Protein AF-A0A655FGS5-F1 (afdb_monomer)

Organism: Mycobacterium tuberculosis (NCBI:txid1773)

Foldseek 3Di:
DVVVVCQCPPVPHPVVVVVVVVVLVVVLVVQQVPPDPVCNVVSNVVSVVVVVVVVVVVVVVVVVVVCCVVVVVVVVD

Sequence (77 aa):
MINLAFTFLAPAISWQGHVGGLVTGALVAATYVYAPRERRNLIQATVTITVLVAFVVLIGWRTVDLLALFGGRLNLS

Solvent-accessible surface area (backbone atoms only — not comparable to full-atom values): 4467 Å² total; per-residue (Å²): 114,71,75,62,52,49,68,64,67,43,98,86,51,63,54,65,59,52,51,51,49,50,53,53,50,51,52,56,49,49,54,61,71,70,42,54,82,94,46,34,68,59,53,46,50,50,52,50,51,52,52,50,50,52,49,52,50,53,51,50,52,53,50,52,54,50,50,52,55,52,54,55,54,66,76,75,113

Radius of gyration: 18.33 Å; Cα contacts (8 Å, |Δi|>4): 16; chains: 1; bounding box: 44×19×51 Å

Structure (mmCIF, N/CA/C/O backbone):
data_AF-A0A655FGS5-F1
#
_entry.id   AF-A0A655FGS5-F1
#
loop_
_atom_site.group_PDB
_atom_site.id
_atom_site.type_symbol
_atom_site.label_atom_id
_atom_site.label_alt_id
_atom_site.label_comp_id
_atom_site.label_asym_id
_atom_site.label_entity_id
_atom_site.label_seq_id
_atom_site.pdbx_PDB_ins_code
_atom_site.Cartn_x
_atom_site.Cartn_y
_atom_site.Cartn_z
_atom_site.occupancy
_atom_site.B_iso_or_equiv
_atom_site.auth_seq_id
_atom_site.auth_comp_id
_atom_site.auth_asym_id
_atom_site.auth_atom_id
_atom_site.pdbx_PDB_model_num
ATOM 1 N N . MET A 1 1 ? -18.453 13.257 -7.061 1.00 52.94 1 MET A N 1
ATOM 2 C CA . MET A 1 1 ? -18.615 11.927 -7.692 1.00 52.94 1 MET A CA 1
ATOM 3 C C . MET A 1 1 ? -17.918 11.832 -9.049 1.00 52.94 1 MET A C 1
ATOM 5 O O . MET A 1 1 ? -17.224 10.851 -9.263 1.00 52.94 1 MET A O 1
ATOM 9 N N . ILE A 1 2 ? -17.997 12.852 -9.918 1.00 56.56 2 ILE A N 1
ATOM 10 C CA . ILE A 1 2 ? -17.336 12.836 -11.241 1.00 56.56 2 ILE A CA 1
ATOM 11 C C . ILE A 1 2 ? -15.806 12.606 -11.175 1.00 56.56 2 ILE A C 1
ATOM 13 O O . ILE A 1 2 ? -15.279 11.809 -11.939 1.00 56.56 2 ILE A O 1
ATOM 17 N N . ASN A 1 3 ? -15.113 13.192 -10.187 1.00 59.09 3 ASN A N 1
ATOM 18 C CA . ASN A 1 3 ? -13.656 13.057 -10.006 1.00 59.09 3 ASN A CA 1
ATOM 19 C C . ASN A 1 3 ? -13.178 11.628 -9.696 1.00 59.09 3 ASN A C 1
ATOM 21 O O . ASN A 1 3 ? -12.047 11.298 -10.022 1.00 59.09 3 ASN A O 1
ATOM 25 N N . LEU A 1 4 ? -14.019 10.787 -9.080 1.00 58.47 4 LEU A N 1
ATOM 26 C CA . LEU A 1 4 ? -13.668 9.391 -8.803 1.00 58.47 4 LEU A CA 1
ATOM 27 C C . LEU A 1 4 ? -13.793 8.542 -10.070 1.00 58.47 4 LEU A C 1
ATOM 29 O O . LEU A 1 4 ? -12.980 7.664 -10.289 1.00 58.47 4 LEU A O 1
ATOM 33 N N . ALA A 1 5 ? -14.777 8.823 -10.927 1.00 60.47 5 ALA A N 1
ATOM 34 C CA . ALA A 1 5 ? -14.965 8.095 -12.179 1.00 60.47 5 ALA A CA 1
ATOM 35 C C . ALA A 1 5 ? -13.816 8.350 -13.177 1.00 60.47 5 ALA A C 1
ATOM 37 O O . ALA A 1 5 ? -13.410 7.434 -13.888 1.00 60.47 5 ALA A O 1
ATOM 38 N N . PHE A 1 6 ? -13.232 9.556 -13.180 1.00 58.28 6 PHE A N 1
ATOM 39 C CA . PHE A 1 6 ? -12.087 9.896 -14.035 1.00 58.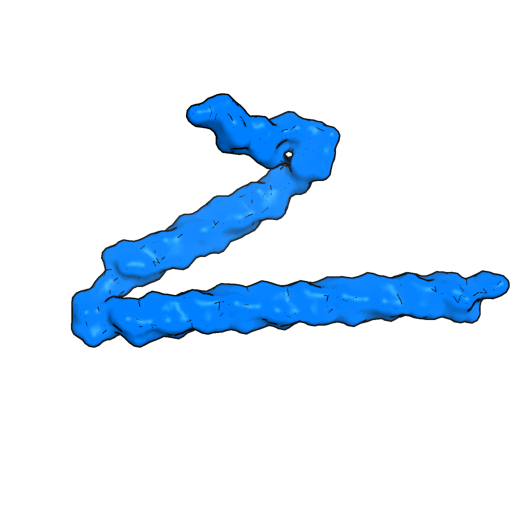28 6 PHE A CA 1
ATOM 40 C C . PHE A 1 6 ? -10.838 9.042 -13.765 1.00 58.28 6 PHE A C 1
ATOM 42 O O . PHE A 1 6 ? -10.133 8.704 -14.713 1.00 58.28 6 PHE A O 1
ATOM 49 N N . THR A 1 7 ? -10.582 8.627 -12.521 1.00 57.12 7 THR A N 1
ATOM 50 C CA . THR A 1 7 ? -9.450 7.743 -12.192 1.00 57.12 7 THR A CA 1
ATOM 51 C C . THR A 1 7 ? -9.621 6.327 -12.752 1.00 57.12 7 THR A C 1
ATOM 53 O O . THR A 1 7 ? -8.633 5.684 -13.077 1.00 57.12 7 THR A O 1
ATOM 56 N N . PHE A 1 8 ? -10.854 5.844 -12.943 1.00 54.59 8 PHE A N 1
ATOM 57 C CA . PHE A 1 8 ? -11.114 4.502 -13.490 1.00 54.59 8 PHE A CA 1
ATOM 58 C C . PHE A 1 8 ? -11.324 4.481 -15.014 1.00 54.59 8 PHE A C 1
ATOM 60 O O . PHE A 1 8 ? -11.188 3.422 -15.621 1.00 54.59 8 PHE A O 1
ATOM 67 N N . LEU A 1 9 ? -11.681 5.616 -15.629 1.00 56.81 9 LEU A N 1
ATOM 68 C CA . LEU A 1 9 ? -12.130 5.694 -17.030 1.00 56.81 9 LEU A CA 1
ATOM 69 C C . LEU A 1 9 ? -11.160 6.435 -17.965 1.00 56.81 9 LEU A C 1
ATOM 71 O O . LEU A 1 9 ? -11.378 6.444 -19.176 1.00 56.81 9 LEU A O 1
ATOM 75 N N . ALA A 1 10 ? -10.099 7.061 -17.445 1.00 58.00 10 ALA A N 1
ATOM 76 C CA . ALA A 1 10 ? -9.108 7.724 -18.287 1.00 58.00 10 ALA A CA 1
ATOM 77 C C . ALA A 1 10 ? -8.283 6.694 -19.100 1.00 58.00 10 ALA A C 1
ATOM 79 O O . ALA A 1 10 ? -7.695 5.779 -18.508 1.00 58.00 10 ALA A O 1
ATOM 80 N N . PRO A 1 11 ? -8.180 6.840 -20.440 1.00 49.16 11 PRO A N 1
ATOM 81 C CA . PRO A 1 11 ? -7.438 5.934 -21.317 1.00 49.16 11 PRO A CA 1
ATOM 82 C C . PRO A 1 11 ? -5.926 6.158 -21.161 1.00 49.16 11 PRO A C 1
ATOM 84 O O . PRO A 1 11 ? -5.289 6.837 -21.953 1.00 49.16 11 PRO A O 1
ATOM 87 N N . ALA A 1 12 ? -5.381 5.640 -20.065 1.00 58.44 12 ALA A N 1
ATOM 88 C CA . ALA A 1 12 ? -3.957 5.560 -19.710 1.00 58.44 12 ALA A CA 1
ATOM 89 C C . ALA A 1 12 ? -3.756 4.832 -18.364 1.00 58.44 12 ALA A C 1
ATOM 91 O O . ALA A 1 12 ? -2.625 4.578 -17.954 1.00 58.44 12 ALA A O 1
ATOM 92 N N . ILE A 1 13 ? -4.843 4.527 -17.648 1.00 58.97 13 ILE A N 1
ATOM 93 C CA . ILE A 1 13 ? -4.804 4.047 -16.277 1.00 58.97 13 ILE A CA 1
ATOM 94 C C . ILE A 1 13 ? -5.181 2.564 -16.228 1.00 58.97 13 ILE A C 1
ATOM 96 O O . ILE A 1 13 ? -6.226 2.152 -16.726 1.00 58.97 13 ILE A O 1
ATOM 100 N N . SER A 1 14 ? -4.328 1.747 -15.607 1.00 68.81 14 SER A N 1
ATOM 101 C CA . SER A 1 14 ? -4.625 0.329 -15.401 1.00 68.81 14 SER A CA 1
ATOM 102 C C . SER A 1 14 ? -5.793 0.186 -14.415 1.00 68.81 14 SER A C 1
ATOM 104 O O . SER A 1 14 ? -5.716 0.580 -13.243 1.00 68.81 14 SER A O 1
ATOM 106 N N . TRP A 1 15 ? -6.902 -0.373 -14.900 1.00 72.62 15 TRP A N 1
ATOM 107 C CA . TRP A 1 15 ? -8.064 -0.695 -14.073 1.00 72.62 15 TRP A CA 1
ATOM 108 C C . TRP A 1 15 ? -7.701 -1.733 -13.002 1.00 72.62 15 TRP A C 1
ATOM 110 O O . TRP A 1 15 ? -8.252 -1.704 -11.905 1.00 72.62 15 TRP A O 1
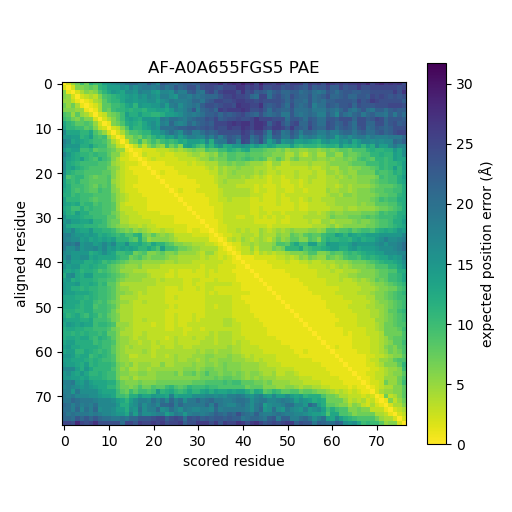ATOM 120 N N . GLN A 1 16 ? -6.711 -2.593 -13.270 1.00 78.69 16 GLN A N 1
ATOM 121 C CA . GLN A 1 16 ? -6.196 -3.571 -12.312 1.00 78.69 16 GLN A CA 1
ATOM 122 C C . GLN A 1 16 ? -5.576 -2.894 -11.085 1.00 78.69 16 GLN A C 1
ATOM 124 O O . GLN A 1 16 ? -5.814 -3.330 -9.961 1.00 78.69 16 GLN A O 1
ATOM 129 N N . GLY A 1 17 ? -4.824 -1.804 -11.276 1.00 78.56 17 GLY A N 1
ATOM 130 C CA . GLY A 1 17 ? -4.242 -1.033 -10.174 1.00 78.56 17 GLY A CA 1
ATOM 131 C C . GLY A 1 17 ? -5.313 -0.371 -9.309 1.00 78.56 17 GLY A C 1
ATOM 132 O O . GLY A 1 17 ? -5.207 -0.346 -8.084 1.00 78.56 17 GLY A O 1
ATOM 133 N N . HIS A 1 18 ? -6.395 0.084 -9.936 1.00 80.75 18 HIS A N 1
ATOM 134 C CA . HIS A 1 18 ? -7.522 0.681 -9.231 1.00 80.75 18 HIS A CA 1
ATOM 135 C C . HIS A 1 18 ? -8.329 -0.349 -8.437 1.00 80.75 18 HIS A C 1
ATOM 137 O O . HIS A 1 18 ? -8.629 -0.122 -7.265 1.00 80.75 18 HIS A O 1
ATOM 143 N N . VAL A 1 19 ? -8.633 -1.505 -9.035 1.00 86.44 19 VAL A N 1
ATOM 144 C CA . VAL A 1 19 ? -9.303 -2.612 -8.336 1.00 86.44 19 VAL A CA 1
ATOM 145 C C . VAL A 1 19 ? -8.437 -3.119 -7.182 1.00 86.44 19 VAL A C 1
ATOM 147 O O . VAL A 1 19 ? -8.942 -3.285 -6.075 1.00 86.44 19 VAL A O 1
ATOM 150 N N . GLY A 1 20 ? -7.128 -3.287 -7.391 1.00 86.38 20 GLY A N 1
ATOM 151 C CA . GLY A 1 20 ? -6.198 -3.682 -6.331 1.00 86.38 20 GLY A CA 1
ATOM 152 C C . GLY A 1 20 ? -6.156 -2.682 -5.171 1.00 86.38 20 GLY A C 1
ATOM 153 O O . GLY A 1 20 ? -6.189 -3.087 -4.005 1.00 86.38 20 GLY A O 1
ATOM 154 N N . GLY A 1 21 ? -6.156 -1.380 -5.475 1.00 87.50 21 GLY A N 1
ATOM 155 C CA . GLY A 1 21 ? -6.227 -0.313 -4.475 1.00 87.50 21 GLY A CA 1
ATOM 156 C C . GLY A 1 21 ? -7.534 -0.327 -3.679 1.00 87.50 21 GLY A C 1
ATOM 157 O O . GLY A 1 21 ? -7.501 -0.240 -2.452 1.00 87.50 21 GLY A O 1
ATOM 158 N N . LEU A 1 22 ? -8.675 -0.515 -4.351 1.00 89.31 22 LEU A N 1
ATOM 159 C CA . LEU A 1 22 ? -9.978 -0.634 -3.692 1.00 89.31 22 LEU A CA 1
ATOM 160 C C . LEU A 1 22 ? -10.053 -1.860 -2.778 1.00 89.31 22 LEU A C 1
ATOM 162 O O . LEU A 1 22 ? -10.491 -1.736 -1.638 1.00 89.31 22 LEU A O 1
ATOM 166 N N . VAL A 1 23 ? -9.604 -3.025 -3.252 1.00 92.00 23 VAL A N 1
ATOM 167 C CA . VAL A 1 23 ? -9.605 -4.2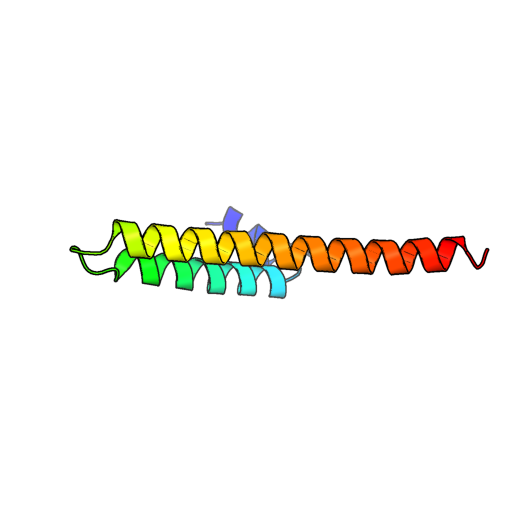66 -2.463 1.00 92.00 23 VAL A CA 1
ATOM 168 C C . VAL A 1 23 ? -8.714 -4.118 -1.231 1.00 92.00 23 VAL A C 1
ATOM 170 O O . VAL A 1 23 ? -9.148 -4.408 -0.118 1.00 92.00 23 VAL A O 1
ATOM 173 N N . THR A 1 24 ? -7.495 -3.603 -1.403 1.00 91.00 24 THR A N 1
ATOM 174 C CA . THR A 1 24 ? -6.557 -3.396 -0.289 1.00 91.00 24 THR A CA 1
ATOM 175 C C . THR A 1 24 ? -7.111 -2.391 0.722 1.00 91.00 24 THR A C 1
ATOM 177 O O . THR A 1 24 ? -7.108 -2.658 1.924 1.00 91.00 24 THR A O 1
ATOM 180 N N . GLY A 1 25 ? -7.647 -1.260 0.252 1.00 91.50 25 GLY A N 1
ATOM 181 C CA . GLY A 1 25 ? -8.255 -0.243 1.109 1.00 91.50 25 GLY A CA 1
ATOM 182 C C . GLY A 1 25 ? -9.475 -0.761 1.873 1.00 91.50 25 GLY A C 1
ATOM 183 O O . GLY A 1 25 ? -9.599 -0.506 3.071 1.00 91.50 25 GLY A O 1
ATOM 184 N N . ALA A 1 26 ? -10.340 -1.540 1.217 1.00 93.00 26 ALA A N 1
ATOM 185 C CA . ALA A 1 26 ? -11.503 -2.161 1.847 1.00 93.00 26 ALA A CA 1
ATOM 186 C C . ALA A 1 26 ? -11.101 -3.164 2.936 1.00 93.00 26 ALA A C 1
ATOM 188 O O . ALA A 1 26 ? -11.700 -3.162 4.011 1.00 93.00 26 ALA A O 1
ATOM 189 N N . LEU A 1 27 ? -10.062 -3.972 2.694 1.00 92.44 27 LEU A N 1
ATOM 190 C CA . LEU A 1 27 ? -9.525 -4.890 3.698 1.00 92.44 27 LEU A CA 1
ATOM 191 C C . LEU A 1 27 ? -9.001 -4.130 4.917 1.00 92.44 27 LEU A C 1
ATOM 193 O O . LEU A 1 27 ? -9.428 -4.420 6.029 1.00 92.44 27 LEU A O 1
ATOM 197 N N . VAL A 1 28 ? -8.151 -3.115 4.724 1.00 93.31 28 VAL A N 1
ATOM 198 C CA . VAL A 1 28 ? -7.621 -2.298 5.832 1.00 93.31 28 VAL A CA 1
ATOM 199 C C . VAL A 1 28 ? -8.751 -1.638 6.625 1.00 93.31 28 VAL A C 1
ATOM 201 O O . VAL A 1 28 ? -8.755 -1.696 7.857 1.00 93.31 28 VAL A O 1
ATOM 204 N N . ALA A 1 29 ? -9.732 -1.050 5.936 1.00 91.69 29 ALA A N 1
ATOM 205 C CA . ALA A 1 29 ? -10.885 -0.424 6.573 1.00 91.69 29 ALA A CA 1
ATOM 206 C C . ALA A 1 29 ? -11.704 -1.433 7.392 1.00 91.69 29 ALA A C 1
ATOM 208 O O . ALA A 1 29 ? -12.051 -1.144 8.538 1.00 91.69 29 ALA A O 1
ATOM 209 N N . ALA A 1 30 ? -11.961 -2.628 6.853 1.00 91.19 30 ALA A N 1
ATOM 210 C CA . ALA A 1 30 ? -12.659 -3.689 7.570 1.00 91.19 30 ALA A CA 1
ATOM 211 C C . ALA A 1 30 ? -11.906 -4.082 8.848 1.00 91.19 30 ALA A C 1
ATOM 213 O O . ALA A 1 30 ? -12.509 -4.129 9.921 1.00 91.19 30 ALA A O 1
ATOM 214 N N . THR A 1 31 ? -10.586 -4.272 8.781 1.00 89.62 31 THR A N 1
ATOM 215 C CA . THR A 1 31 ? -9.796 -4.614 9.972 1.00 89.62 31 THR A CA 1
ATOM 216 C C . THR A 1 31 ? -9.847 -3.511 11.025 1.00 89.62 31 THR A C 1
ATOM 218 O O . THR A 1 31 ? -9.911 -3.800 12.215 1.00 89.62 31 THR A O 1
ATOM 221 N N . TYR A 1 32 ? -9.868 -2.244 10.609 1.00 87.69 32 TYR A N 1
ATOM 222 C CA . TYR A 1 32 ? -9.967 -1.098 11.515 1.00 87.69 32 TYR A CA 1
ATOM 223 C C . TYR A 1 32 ? -11.344 -0.955 12.174 1.00 87.69 32 TYR A C 1
ATOM 225 O O . TYR A 1 32 ? -11.414 -0.571 13.347 1.00 87.69 32 TYR A O 1
ATOM 233 N N . VAL A 1 33 ? -12.419 -1.221 11.425 1.00 92.50 33 VAL A N 1
ATOM 234 C CA . VAL A 1 33 ? -13.813 -1.113 11.887 1.00 92.50 33 VAL A CA 1
ATOM 235 C C . VAL A 1 33 ? -14.170 -2.259 12.828 1.00 92.50 33 VAL A C 1
ATOM 237 O O . VAL A 1 33 ? -14.785 -2.023 13.865 1.00 92.50 33 VAL A O 1
ATOM 240 N N . TYR A 1 34 ? -13.755 -3.482 12.498 1.00 89.56 34 TYR A N 1
ATOM 241 C CA . TYR A 1 34 ? -14.094 -4.682 13.265 1.00 89.56 34 TYR A CA 1
ATOM 242 C C . TYR A 1 34 ? -13.070 -5.038 14.354 1.00 89.56 34 TYR A C 1
ATOM 244 O O . TYR A 1 34 ? -13.244 -6.038 15.049 1.00 89.56 34 TYR A O 1
ATOM 252 N N . ALA A 1 35 ? -12.014 -4.237 14.542 1.00 87.44 35 ALA A N 1
ATOM 253 C CA . ALA A 1 35 ? -11.028 -4.470 15.595 1.00 87.44 35 ALA A CA 1
ATOM 254 C C . ALA A 1 35 ? -11.672 -4.423 17.005 1.00 87.44 35 ALA A C 1
ATOM 256 O O . ALA A 1 35 ? -12.249 -3.393 17.376 1.00 87.44 35 ALA A O 1
ATOM 257 N N . PRO A 1 36 ? -11.527 -5.486 17.829 1.00 83.50 36 PRO A N 1
ATOM 258 C CA . PRO A 1 36 ? -11.996 -5.519 19.213 1.00 83.50 36 PRO A CA 1
ATOM 259 C C . PRO A 1 36 ? -11.437 -4.367 20.048 1.00 83.50 36 PRO A C 1
ATOM 261 O O . PRO A 1 36 ? -10.259 -4.013 19.930 1.00 83.50 36 PRO A O 1
ATOM 264 N N . ARG A 1 37 ? -12.267 -3.797 20.929 1.00 84.81 37 ARG A N 1
ATOM 265 C CA . ARG A 1 37 ? -11.924 -2.592 21.700 1.00 84.81 37 ARG A CA 1
ATOM 266 C C . ARG A 1 37 ? -10.685 -2.779 22.574 1.00 84.81 37 ARG A C 1
ATOM 268 O O . ARG A 1 37 ? -9.889 -1.847 22.644 1.00 84.81 37 ARG A O 1
ATOM 275 N N . GLU A 1 38 ? -10.469 -3.959 23.164 1.00 89.25 38 GLU A N 1
ATOM 276 C CA . GLU A 1 38 ? -9.297 -4.191 24.023 1.00 89.25 38 GLU A CA 1
ATOM 277 C C . GLU A 1 38 ? -7.972 -4.192 23.247 1.00 89.25 38 GLU A C 1
ATOM 279 O O . GLU A 1 38 ? -6.918 -3.932 23.823 1.00 89.25 38 GLU A O 1
ATOM 284 N N . ARG A 1 39 ? -7.996 -4.493 21.941 1.00 89.44 39 ARG A N 1
ATOM 285 C CA . ARG A 1 39 ? -6.783 -4.664 21.116 1.00 89.44 39 ARG A CA 1
ATOM 286 C C . ARG A 1 39 ? -6.733 -3.739 19.909 1.00 89.44 39 ARG A C 1
ATOM 288 O O . ARG A 1 39 ? -5.891 -3.926 19.035 1.00 89.44 39 ARG A O 1
ATOM 295 N N . ARG A 1 40 ? -7.604 -2.730 19.858 1.00 88.12 40 ARG A N 1
ATOM 296 C CA . ARG A 1 40 ? -7.776 -1.856 18.693 1.00 88.12 40 ARG A CA 1
ATOM 297 C C . ARG A 1 40 ? -6.462 -1.223 18.242 1.00 88.12 40 ARG A C 1
ATOM 299 O O . ARG A 1 40 ? -6.116 -1.341 17.074 1.00 88.12 40 ARG A O 1
ATOM 306 N N . ASN A 1 41 ? -5.694 -0.651 19.170 1.00 90.75 41 ASN A N 1
ATOM 307 C CA . ASN A 1 41 ? -4.408 -0.023 18.848 1.00 90.75 41 ASN A CA 1
ATOM 308 C C . ASN A 1 41 ? -3.382 -1.035 18.327 1.00 90.75 41 ASN A C 1
ATOM 310 O O . ASN A 1 41 ? -2.690 -0.757 17.353 1.00 90.75 41 ASN A O 1
ATOM 314 N N . LEU A 1 42 ? -3.310 -2.218 18.946 1.00 93.06 42 LEU A N 1
ATOM 315 C CA . LEU A 1 42 ? -2.385 -3.271 18.535 1.00 93.06 42 LEU A CA 1
ATOM 316 C C . LEU A 1 42 ? -2.723 -3.766 17.126 1.00 93.06 42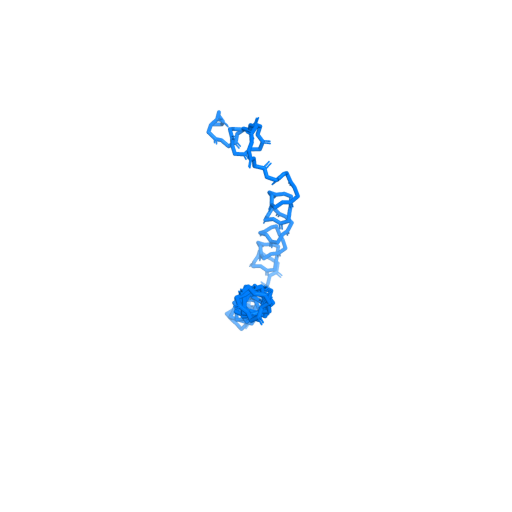 LEU A C 1
ATOM 318 O O . LEU A 1 42 ? -1.848 -3.812 16.272 1.00 93.06 42 LEU A O 1
ATOM 322 N N . ILE A 1 43 ? -3.998 -4.053 16.855 1.00 92.31 43 ILE A N 1
ATOM 323 C CA . ILE A 1 43 ? -4.461 -4.537 15.548 1.00 92.31 43 ILE A CA 1
ATOM 324 C C . ILE A 1 43 ? -4.242 -3.482 14.462 1.00 92.31 43 ILE A C 1
ATOM 326 O O . ILE A 1 43 ? -3.740 -3.805 13.389 1.00 92.31 43 ILE A O 1
ATOM 330 N N . GLN A 1 44 ? -4.570 -2.220 14.738 1.00 89.94 44 GLN A N 1
ATOM 331 C CA . GLN A 1 44 ? -4.359 -1.121 13.795 1.00 89.94 44 GLN A CA 1
ATOM 332 C C . GLN A 1 44 ? -2.874 -0.927 13.463 1.00 89.94 44 GLN A C 1
ATOM 334 O O . GLN A 1 44 ? -2.513 -0.811 12.289 1.00 89.94 44 GLN A O 1
ATOM 339 N N . ALA A 1 45 ? -2.007 -0.958 14.480 1.00 93.94 45 ALA A N 1
ATOM 340 C CA . ALA A 1 45 ? -0.564 -0.876 14.292 1.00 93.94 45 ALA A CA 1
ATOM 341 C C . ALA A 1 45 ? -0.039 -2.063 13.476 1.00 93.94 45 ALA A C 1
ATOM 343 O O . ALA A 1 45 ? 0.678 -1.854 12.500 1.00 93.94 45 ALA A O 1
ATOM 344 N N . THR A 1 46 ? -0.442 -3.292 13.815 1.00 95.12 46 THR A N 1
ATOM 345 C CA . THR A 1 46 ? -0.052 -4.496 13.072 1.00 95.12 4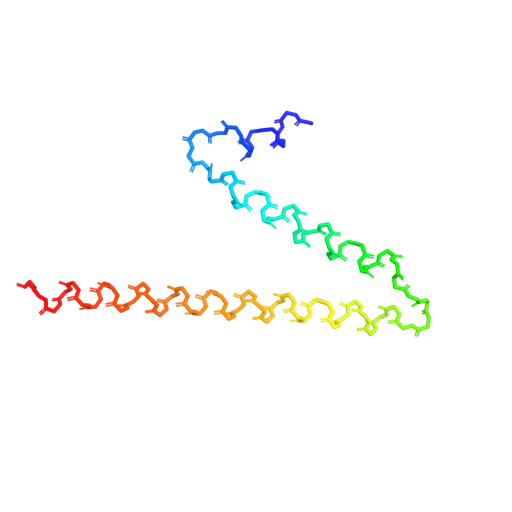6 THR A CA 1
ATOM 346 C C . THR A 1 46 ? -0.464 -4.398 11.608 1.00 95.12 46 THR A C 1
ATOM 348 O O . THR A 1 46 ? 0.389 -4.540 10.742 1.00 95.12 46 THR A O 1
ATOM 351 N N . VAL A 1 47 ? -1.728 -4.082 11.315 1.00 94.12 47 VAL A N 1
ATOM 352 C CA . VAL A 1 47 ? -2.226 -3.959 9.933 1.00 94.12 47 VAL A CA 1
ATOM 353 C C . VAL A 1 47 ? -1.450 -2.897 9.160 1.00 94.12 47 VAL A C 1
ATOM 355 O O . VAL A 1 47 ? -1.021 -3.153 8.037 1.00 94.12 47 VAL A O 1
ATOM 358 N N . THR A 1 48 ? -1.223 -1.727 9.761 1.00 93.12 48 THR A N 1
ATOM 359 C CA . THR A 1 48 ? -0.476 -0.640 9.112 1.00 93.12 48 THR A CA 1
ATOM 360 C C . THR A 1 48 ? 0.955 -1.049 8.805 1.00 93.12 48 THR A C 1
ATOM 362 O O . THR A 1 48 ? 1.415 -0.870 7.680 1.00 93.12 48 THR A O 1
ATOM 365 N N . ILE A 1 49 ? 1.654 -1.620 9.787 1.00 97.19 49 ILE A N 1
ATOM 366 C CA . ILE A 1 49 ? 3.041 -2.060 9.622 1.00 97.19 49 ILE A CA 1
ATOM 367 C C . ILE A 1 49 ? 3.114 -3.161 8.565 1.00 97.19 49 ILE A C 1
ATOM 369 O O . ILE A 1 49 ? 3.974 -3.100 7.692 1.00 97.19 49 ILE A O 1
ATOM 373 N N . THR A 1 50 ? 2.198 -4.130 8.583 1.00 95.69 50 THR A N 1
ATOM 374 C CA . THR A 1 50 ? 2.145 -5.198 7.579 1.00 95.69 50 THR A CA 1
ATOM 375 C C . THR A 1 50 ? 1.965 -4.638 6.169 1.00 95.69 50 THR A C 1
ATOM 377 O O . THR A 1 50 ? 2.711 -5.022 5.270 1.00 95.69 50 THR A O 1
ATOM 380 N N . VAL A 1 51 ? 1.025 -3.709 5.966 1.00 94.88 51 VAL A N 1
ATOM 381 C CA . VAL A 1 51 ? 0.802 -3.078 4.653 1.00 94.88 51 VAL A CA 1
ATOM 382 C C . VAL A 1 51 ? 2.021 -2.263 4.218 1.00 94.88 51 VAL A C 1
ATOM 384 O O . VAL A 1 51 ? 2.445 -2.357 3.067 1.00 94.88 51 VAL A O 1
ATOM 387 N N . LEU A 1 52 ? 2.627 -1.509 5.136 1.00 95.44 52 LEU A N 1
ATOM 388 C CA . LEU A 1 52 ? 3.828 -0.728 4.855 1.00 95.44 52 LEU A CA 1
ATOM 389 C C . LEU A 1 52 ? 4.996 -1.626 4.430 1.00 95.44 52 LEU A C 1
ATOM 391 O O . LEU A 1 52 ? 5.631 -1.364 3.411 1.00 95.44 52 LEU A O 1
ATOM 395 N N . VAL A 1 53 ? 5.256 -2.699 5.179 1.00 97.75 53 VAL A N 1
ATOM 396 C CA . VAL A 1 53 ? 6.306 -3.676 4.860 1.00 97.75 53 VAL A CA 1
ATOM 397 C C . VAL A 1 53 ? 6.040 -4.319 3.503 1.00 97.75 53 VAL A C 1
ATOM 399 O O . VAL A 1 53 ? 6.955 -4.398 2.686 1.00 97.75 53 VAL A O 1
ATOM 402 N N . ALA A 1 54 ? 4.796 -4.717 3.223 1.00 96.19 54 ALA A N 1
ATOM 403 C CA . ALA A 1 54 ? 4.426 -5.270 1.925 1.00 96.19 54 ALA A CA 1
ATOM 404 C C . ALA A 1 54 ? 4.745 -4.293 0.782 1.00 96.19 54 ALA A C 1
ATOM 406 O O . ALA A 1 54 ? 5.346 -4.695 -0.213 1.00 96.19 54 ALA A O 1
ATOM 407 N N . PHE A 1 55 ? 4.428 -3.003 0.932 1.00 94.94 55 PHE A N 1
ATOM 408 C CA . PHE A 1 55 ? 4.771 -2.000 -0.077 1.00 94.94 55 PHE A CA 1
ATOM 409 C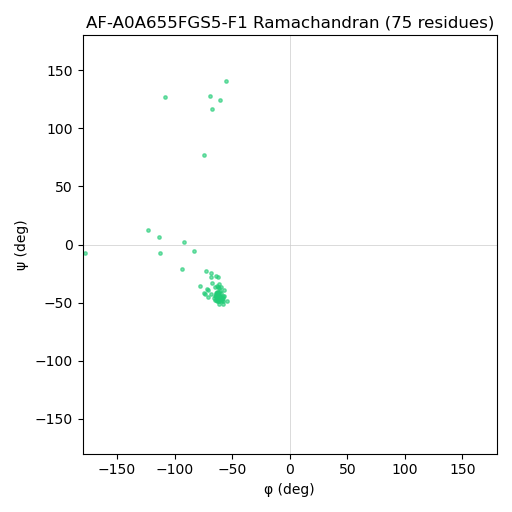 C . PHE A 1 55 ? 6.272 -1.799 -0.238 1.00 94.94 55 PHE A C 1
ATOM 411 O O . PHE A 1 55 ? 6.747 -1.779 -1.371 1.00 94.94 55 PHE A O 1
ATOM 418 N N . VAL A 1 56 ? 7.032 -1.703 0.853 1.00 97.75 56 VAL A N 1
ATOM 419 C CA . VAL A 1 56 ? 8.496 -1.571 0.780 1.00 97.75 56 VAL A CA 1
ATOM 420 C C . VAL A 1 56 ? 9.111 -2.757 0.034 1.00 97.75 56 VAL A C 1
ATOM 422 O O . VAL A 1 56 ? 9.936 -2.556 -0.855 1.00 97.75 56 VAL A O 1
ATOM 425 N N . VAL A 1 57 ? 8.670 -3.982 0.336 1.00 98.00 57 VAL A N 1
ATOM 426 C CA . VAL A 1 57 ? 9.144 -5.201 -0.336 1.00 98.00 57 VAL A CA 1
ATOM 427 C C . VAL A 1 57 ? 8.787 -5.191 -1.822 1.00 98.00 57 VAL A C 1
ATOM 429 O O . VAL A 1 57 ? 9.660 -5.422 -2.655 1.00 98.00 57 VAL A O 1
ATOM 432 N N . LEU A 1 58 ? 7.534 -4.890 -2.175 1.00 95.69 58 LEU A N 1
ATOM 433 C CA . LEU A 1 58 ? 7.084 -4.863 -3.571 1.00 95.69 58 LEU A CA 1
ATOM 434 C C . LEU A 1 58 ? 7.810 -3.790 -4.390 1.00 95.69 58 LEU A C 1
ATOM 436 O O . LEU A 1 58 ? 8.222 -4.050 -5.521 1.00 95.69 58 LEU A O 1
ATOM 440 N N . ILE A 1 59 ? 8.002 -2.599 -3.818 1.00 95.38 59 ILE A N 1
ATOM 441 C CA . ILE A 1 59 ? 8.736 -1.501 -4.457 1.00 95.38 59 ILE A CA 1
ATOM 442 C C . ILE A 1 59 ? 10.201 -1.889 -4.639 1.00 95.38 59 ILE A C 1
ATOM 444 O O . ILE A 1 59 ? 10.739 -1.732 -5.736 1.00 95.38 59 ILE A O 1
ATOM 448 N N . GLY A 1 60 ? 10.840 -2.418 -3.594 1.00 96.81 60 GLY A N 1
ATOM 449 C CA . GLY A 1 60 ? 12.228 -2.867 -3.650 1.00 96.81 60 GLY A CA 1
ATOM 450 C C . GLY A 1 60 ? 12.428 -3.936 -4.719 1.00 96.81 60 GLY A C 1
ATOM 451 O O . GLY A 1 60 ? 13.294 -3.792 -5.579 1.00 96.81 60 GLY A O 1
ATOM 452 N N . TRP A 1 61 ? 11.566 -4.954 -4.740 1.00 97.50 61 TRP A N 1
ATOM 453 C CA . TRP A 1 61 ? 11.614 -6.014 -5.744 1.00 97.50 61 TRP A CA 1
ATOM 454 C C . TRP A 1 61 ? 11.450 -5.458 -7.159 1.00 97.50 61 TRP A C 1
ATOM 456 O O . TRP A 1 61 ? 12.280 -5.730 -8.027 1.00 97.50 61 TRP A O 1
ATOM 466 N N . ARG A 1 62 ? 10.441 -4.609 -7.388 1.00 94.19 62 ARG A N 1
ATOM 467 C CA . ARG A 1 62 ? 10.231 -3.994 -8.702 1.00 94.19 62 ARG A CA 1
ATOM 468 C C . ARG A 1 62 ? 11.416 -3.131 -9.130 1.00 94.19 62 ARG A C 1
ATOM 470 O O . ARG A 1 62 ? 11.768 -3.121 -10.304 1.00 94.19 62 ARG A O 1
ATOM 477 N N . THR A 1 63 ? 12.031 -2.422 -8.192 1.00 95.12 63 THR A N 1
ATOM 478 C CA . THR A 1 63 ? 13.193 -1.568 -8.460 1.00 95.12 63 THR A CA 1
ATOM 479 C C . THR A 1 63 ? 14.397 -2.402 -8.888 1.00 95.12 63 THR A C 1
ATOM 481 O O . THR A 1 63 ? 15.027 -2.086 -9.893 1.00 95.12 63 THR A O 1
ATOM 484 N N . VAL A 1 64 ? 14.684 -3.497 -8.178 1.00 94.75 64 VAL A N 1
ATOM 485 C CA . VAL A 1 64 ? 15.780 -4.417 -8.520 1.00 94.75 64 VAL A CA 1
ATOM 486 C C . VAL A 1 64 ? 15.553 -5.075 -9.882 1.00 94.75 64 VAL A C 1
ATOM 488 O O . VAL A 1 64 ? 16.475 -5.133 -10.689 1.00 94.75 64 VAL A O 1
ATOM 491 N N . ASP A 1 65 ? 14.327 -5.513 -10.164 1.00 93.75 65 ASP A N 1
ATOM 492 C CA . ASP A 1 65 ? 13.947 -6.109 -11.450 1.00 93.75 65 ASP A CA 1
ATOM 493 C C . ASP A 1 65 ? 14.158 -5.136 -12.625 1.00 93.75 65 ASP A C 1
ATOM 495 O O . ASP A 1 65 ? 14.771 -5.479 -13.637 1.00 93.75 65 ASP A O 1
ATOM 499 N N . LEU A 1 66 ? 13.738 -3.877 -12.460 1.00 92.00 66 LEU A N 1
ATOM 500 C CA . LEU A 1 66 ? 13.972 -2.832 -13.458 1.00 92.00 66 LEU A CA 1
ATOM 5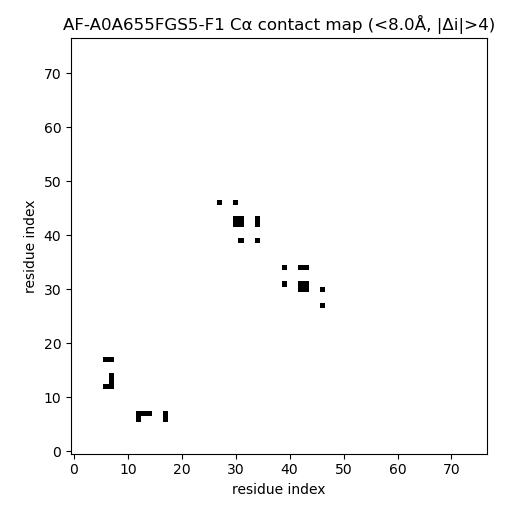01 C C . LEU A 1 66 ? 15.464 -2.542 -13.646 1.00 92.00 66 LEU A C 1
ATOM 503 O O . LEU A 1 66 ? 15.925 -2.444 -14.783 1.00 92.00 66 LEU A O 1
ATOM 507 N N . LEU A 1 67 ? 16.228 -2.428 -12.556 1.00 92.88 67 LEU A N 1
ATOM 508 C CA . LEU A 1 67 ? 17.675 -2.208 -12.618 1.0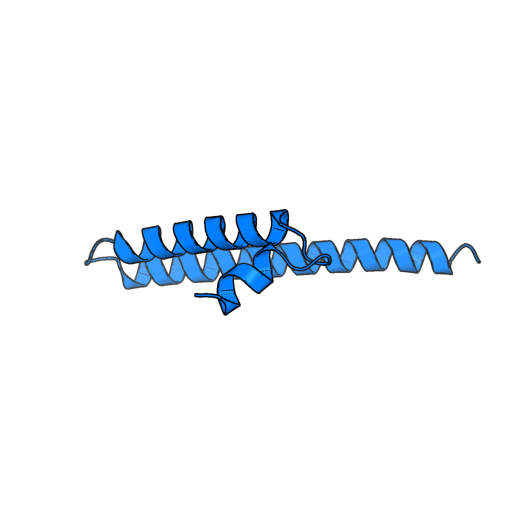0 92.88 67 LEU A CA 1
ATOM 509 C C . LEU A 1 67 ? 18.394 -3.351 -13.341 1.00 92.88 67 LEU A C 1
ATOM 511 O O . LEU A 1 67 ? 19.278 -3.083 -14.152 1.00 92.88 67 LEU A O 1
ATOM 515 N N . ALA A 1 68 ? 17.992 -4.602 -13.109 1.00 91.75 68 ALA A N 1
ATOM 516 C CA . ALA A 1 68 ? 18.535 -5.758 -13.815 1.00 91.75 68 ALA A CA 1
ATOM 517 C C . ALA A 1 68 ? 18.241 -5.696 -15.324 1.00 91.75 68 ALA A C 1
ATOM 519 O O . ALA A 1 68 ? 19.124 -5.955 -16.141 1.00 91.75 68 ALA A O 1
ATOM 520 N N . LEU A 1 69 ? 17.027 -5.287 -15.704 1.00 90.00 69 LEU A N 1
ATOM 521 C CA . LEU A 1 69 ? 16.613 -5.177 -17.103 1.00 90.00 69 LEU A CA 1
ATOM 522 C C . LEU A 1 69 ? 17.348 -4.047 -17.845 1.00 90.00 69 LEU A C 1
ATOM 524 O O . LEU A 1 69 ? 17.791 -4.240 -18.979 1.00 90.00 69 LEU A O 1
ATOM 528 N N . PHE A 1 70 ? 17.521 -2.880 -17.217 1.00 84.94 70 PHE A N 1
ATOM 529 C CA . PHE A 1 70 ? 18.267 -1.762 -17.809 1.00 84.94 70 PHE A CA 1
ATOM 530 C C . PHE A 1 70 ? 19.781 -1.991 -17.804 1.00 84.94 70 PHE A C 1
ATOM 532 O O . PHE A 1 70 ? 20.431 -1.733 -18.815 1.00 84.94 70 PHE A O 1
ATOM 539 N N . GLY A 1 71 ? 20.340 -2.525 -16.715 1.00 79.88 71 GLY A N 1
ATOM 540 C CA . GLY A 1 71 ? 21.756 -2.884 -16.632 1.00 79.88 71 GLY A CA 1
ATOM 541 C C . GLY A 1 71 ? 22.137 -3.958 -17.652 1.00 79.88 71 GLY A C 1
ATOM 542 O O . GLY A 1 71 ? 23.148 -3.826 -18.337 1.00 79.88 71 GLY A O 1
ATOM 543 N N . GLY A 1 72 ? 21.282 -4.969 -17.838 1.00 77.44 72 GLY A N 1
ATOM 544 C CA . GLY A 1 72 ? 21.456 -5.981 -18.880 1.00 77.44 72 GLY A CA 1
ATOM 545 C C . GLY A 1 72 ? 21.402 -5.405 -20.299 1.00 77.44 72 GLY A C 1
ATOM 546 O O . GLY A 1 72 ? 22.157 -5.845 -21.159 1.00 77.44 72 GLY A O 1
ATOM 547 N N . ARG A 1 73 ? 20.562 -4.391 -20.552 1.00 67.75 73 ARG A N 1
ATOM 548 C CA . ARG A 1 73 ? 20.478 -3.717 -21.862 1.00 67.75 73 ARG A CA 1
ATOM 549 C C . ARG A 1 73 ? 21.682 -2.834 -22.182 1.00 67.75 73 ARG A C 1
ATOM 551 O O . ARG A 1 73 ? 22.101 -2.827 -23.330 1.00 67.75 73 ARG A O 1
ATOM 558 N N . LEU A 1 74 ? 22.239 -2.125 -21.200 1.00 72.12 74 LEU A N 1
ATOM 559 C CA . LEU A 1 74 ? 23.424 -1.275 -21.390 1.00 72.12 74 LEU A CA 1
ATOM 560 C C . LEU A 1 74 ? 24.721 -2.079 -21.577 1.00 72.12 74 LEU A C 1
ATOM 562 O O . LEU A 1 74 ? 25.673 -1.570 -22.149 1.00 72.12 74 LEU A O 1
ATOM 566 N N . ASN A 1 75 ? 24.762 -3.328 -21.106 1.00 66.44 75 ASN A N 1
ATOM 567 C CA . ASN A 1 75 ? 25.9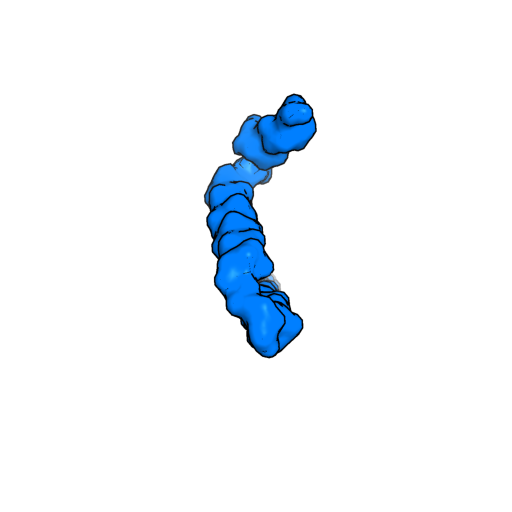21 -4.216 -21.247 1.00 66.44 75 ASN A CA 1
ATOM 568 C C . ASN A 1 75 ? 25.974 -4.954 -22.607 1.00 66.44 75 ASN A C 1
ATOM 570 O O . ASN A 1 75 ? 26.923 -5.686 -22.871 1.00 66.44 75 ASN A O 1
ATOM 574 N N . LEU A 1 76 ? 24.936 -4.816 -23.444 1.00 64.06 76 LEU A N 1
ATOM 575 C CA . LEU A 1 76 ? 24.780 -5.502 -24.738 1.00 64.06 76 LEU A CA 1
ATOM 576 C C . LEU A 1 76 ? 24.830 -4.546 -25.952 1.00 64.06 76 LEU A C 1
ATOM 578 O O . LEU A 1 76 ? 24.567 -4.984 -27.073 1.00 64.06 76 LEU A O 1
ATOM 582 N N . SER A 1 77 ? 25.136 -3.263 -25.735 1.00 50.84 77 SER A N 1
ATOM 583 C CA . SER A 1 77 ? 25.288 -2.200 -26.747 1.00 50.84 77 SER A CA 1
ATOM 584 C C . SER A 1 77 ? 26.705 -1.651 -26.748 1.00 50.84 77 SER A C 1
ATOM 586 O O . SER A 1 77 ? 27.244 -1.419 -27.848 1.00 50.84 77 SER A O 1
#

Mean predicted aligned error: 8.89 Å

pLDDT: mean 82.98, std 14.62, range [49.16, 98.0]

InterPro domains:
  IPR035952 Rhomboid-like superfamily [SSF144091] (2-40)

Secondary structure (DSSP, 8-state):
-HHHHHHHHSTTS-HHHHHHHHHHHHHHHHHHHH--GGGHHHHHHHHHHHHHHHHHHHHHHHHHHHHHHHHHHHTT-